Protein AF-A0A530CI25-F1 (afdb_monomer_lite)

Radius of gyration: 19.03 Å; chains: 1; bounding box: 33×58×51 Å

Structure (mmCIF, N/CA/C/O backbone):
data_AF-A0A530CI25-F1
#
_entry.id   AF-A0A530CI25-F1
#
loop_
_atom_site.group_PDB
_atom_site.id
_atom_site.type_symbol
_atom_site.label_atom_id
_atom_site.label_alt_id
_atom_site.label_comp_id
_atom_site.label_asym_id
_atom_site.label_entity_id
_atom_site.label_seq_id
_atom_site.pdbx_PDB_ins_code
_atom_site.Cartn_x
_atom_site.Cartn_y
_atom_site.Cartn_z
_atom_site.occupancy
_atom_site.B_iso_or_equiv
_atom_site.auth_seq_id
_atom_site.auth_comp_id
_atom_site.auth_asym_id
_atom_site.auth_atom_id
_atom_site.pdbx_PDB_model_num
ATOM 1 N N . MET A 1 1 ? 4.581 47.214 -38.733 1.00 50.69 1 MET A N 1
ATOM 2 C CA . MET A 1 1 ? 3.991 47.402 -37.396 1.00 50.69 1 MET A CA 1
ATOM 3 C C . MET A 1 1 ? 2.606 46.794 -37.450 1.00 50.69 1 MET A C 1
ATOM 5 O O . MET A 1 1 ? 1.764 47.340 -38.143 1.00 50.69 1 MET A O 1
ATOM 9 N N . ASN A 1 2 ? 2.428 45.623 -36.846 1.00 35.69 2 ASN A N 1
ATOM 10 C CA . ASN A 1 2 ? 1.128 45.158 -36.387 1.00 35.69 2 ASN A CA 1
ATOM 11 C C . ASN A 1 2 ? 1.359 44.323 -35.131 1.00 35.69 2 ASN A C 1
ATOM 13 O O . ASN A 1 2 ? 2.332 43.577 -35.030 1.00 35.69 2 ASN A O 1
ATOM 17 N N . ILE A 1 3 ? 0.512 44.640 -34.173 1.00 47.59 3 ILE A N 1
ATOM 18 C CA . ILE A 1 3 ? 0.478 44.301 -32.763 1.00 47.59 3 ILE A CA 1
ATOM 19 C C . ILE A 1 3 ? -0.542 43.157 -32.623 1.00 47.59 3 ILE A C 1
ATOM 21 O O . ILE A 1 3 ? -1.405 43.029 -33.489 1.00 47.59 3 ILE A O 1
ATOM 25 N N . ASP A 1 4 ? -0.404 42.324 -31.592 1.00 46.12 4 ASP A N 1
ATOM 26 C CA . ASP A 1 4 ? -1.309 41.210 -31.237 1.00 46.12 4 ASP A CA 1
ATOM 27 C C . ASP A 1 4 ? -1.024 39.892 -31.993 1.00 46.12 4 ASP A C 1
ATOM 29 O O . ASP A 1 4 ? -1.692 39.510 -32.950 1.00 46.12 4 ASP A O 1
ATOM 33 N N . ASP A 1 5 ? 0.109 39.234 -31.727 1.00 51.28 5 ASP A N 1
ATOM 34 C CA . ASP A 1 5 ? 0.366 38.417 -30.516 1.00 51.28 5 ASP A CA 1
ATOM 35 C C . ASP A 1 5 ? -0.514 37.152 -30.501 1.00 51.28 5 ASP A C 1
ATOM 37 O O . ASP A 1 5 ? -1.433 36.970 -29.708 1.00 51.28 5 ASP A O 1
ATOM 41 N N . TRP A 1 6 ? -0.219 36.273 -31.464 1.00 42.75 6 TRP A N 1
ATOM 42 C CA . TRP A 1 6 ? -0.611 34.866 -31.453 1.00 42.75 6 TRP A CA 1
ATOM 43 C C . TRP A 1 6 ? -0.237 34.239 -30.098 1.00 42.75 6 TRP A C 1
ATOM 45 O O . TRP A 1 6 ? 0.887 34.456 -29.631 1.00 42.75 6 TRP A O 1
ATOM 55 N N . PRO A 1 7 ? -1.130 33.464 -29.455 1.00 44.47 7 PRO A N 1
ATOM 56 C CA . PRO A 1 7 ? -0.888 32.964 -28.113 1.00 44.47 7 PRO A CA 1
ATOM 57 C C . PRO A 1 7 ? 0.369 32.098 -28.096 1.00 44.47 7 PRO A C 1
ATOM 59 O O . PRO A 1 7 ? 0.595 31.269 -28.978 1.00 44.47 7 PRO A O 1
ATOM 62 N N . ARG A 1 8 ? 1.197 32.307 -27.068 1.00 52.47 8 ARG A N 1
ATOM 63 C CA . ARG A 1 8 ? 2.343 31.461 -26.721 1.00 52.47 8 ARG A CA 1
ATOM 64 C C . ARG A 1 8 ? 1.846 30.056 -26.385 1.00 52.47 8 ARG A C 1
ATOM 66 O O . ARG A 1 8 ? 1.697 29.691 -25.221 1.00 52.47 8 ARG A O 1
ATOM 73 N N . GLU A 1 9 ? 1.579 29.278 -27.422 1.00 45.97 9 GLU A N 1
ATOM 74 C CA . GLU A 1 9 ? 1.316 27.853 -27.341 1.00 45.97 9 GLU A CA 1
ATOM 75 C C . GLU A 1 9 ? 2.630 27.163 -26.988 1.00 45.97 9 GLU A C 1
ATOM 77 O O . GLU A 1 9 ? 3.511 26.925 -27.810 1.00 45.97 9 GLU A O 1
ATOM 82 N N . GLY A 1 10 ? 2.788 26.935 -25.696 1.00 42.81 10 GLY A N 1
ATOM 83 C CA . GLY A 1 10 ? 3.907 26.219 -25.110 1.00 42.81 10 GLY A CA 1
ATOM 84 C C . GLY A 1 10 ? 3.517 25.680 -23.745 1.00 42.81 10 GLY A C 1
ATOM 85 O O . GLY A 1 10 ? 4.335 25.661 -22.828 1.00 42.81 10 GLY A O 1
ATOM 86 N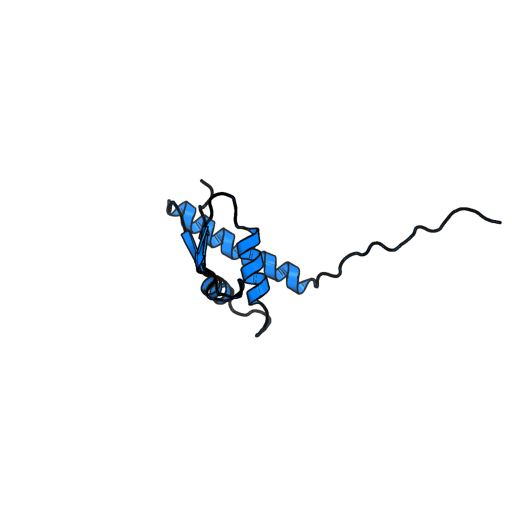 N . ALA A 1 11 ? 2.247 25.291 -23.591 1.00 44.41 11 ALA A N 1
ATOM 87 C CA . ALA A 1 11 ? 1.833 24.429 -22.506 1.00 44.41 11 ALA A CA 1
ATOM 88 C C . ALA A 1 11 ? 2.632 23.130 -22.650 1.00 44.41 11 ALA A C 1
ATOM 90 O O . ALA A 1 11 ? 2.395 22.311 -23.532 1.00 44.41 11 ALA A O 1
ATOM 91 N N . ILE A 1 12 ? 3.636 22.995 -21.793 1.00 47.97 12 ILE A N 1
ATOM 92 C CA . ILE A 1 12 ? 4.330 21.759 -21.439 1.00 47.97 12 ILE A CA 1
ATOM 93 C C . ILE A 1 12 ? 3.321 20.756 -20.859 1.00 47.97 12 ILE A C 1
ATOM 95 O O . ILE A 1 12 ? 3.357 20.416 -19.675 1.00 47.97 12 ILE A O 1
ATOM 99 N N . GLU A 1 13 ? 2.376 20.303 -21.678 1.00 45.66 13 GLU A N 1
ATOM 100 C CA . GLU A 1 13 ? 1.493 19.209 -21.324 1.00 45.66 13 GLU A CA 1
ATOM 101 C C . GLU A 1 13 ? 2.330 17.937 -21.388 1.00 45.66 13 GLU A C 1
ATOM 103 O O . GLU A 1 13 ? 2.667 17.398 -22.443 1.00 45.66 13 GLU A O 1
ATOM 108 N N . ARG A 1 14 ? 2.791 17.545 -20.200 1.00 50.03 14 ARG A N 1
ATOM 109 C CA . ARG A 1 14 ? 3.547 16.330 -19.945 1.00 50.03 14 ARG A CA 1
ATOM 110 C C . ARG A 1 14 ? 2.810 15.171 -20.598 1.00 50.03 14 ARG A C 1
ATOM 112 O O . ARG A 1 14 ? 1.751 14.768 -20.124 1.00 50.03 14 ARG A O 1
ATOM 119 N N . VAL A 1 15 ? 3.406 14.609 -21.641 1.00 52.09 15 VAL A N 1
ATOM 120 C CA . VAL A 1 15 ? 3.013 13.315 -22.191 1.00 52.09 15 VAL A CA 1
ATOM 121 C C . VAL A 1 15 ? 3.434 12.253 -21.172 1.00 52.09 15 VAL A C 1
ATOM 123 O O . VAL A 1 15 ? 4.426 11.556 -21.346 1.00 52.09 15 VAL A O 1
ATOM 126 N N . VAL A 1 16 ? 2.740 12.194 -20.035 1.00 54.38 16 VAL A N 1
ATOM 127 C CA . VAL A 1 16 ? 2.757 11.001 -19.195 1.00 54.38 16 VAL A CA 1
ATOM 128 C C . VAL A 1 16 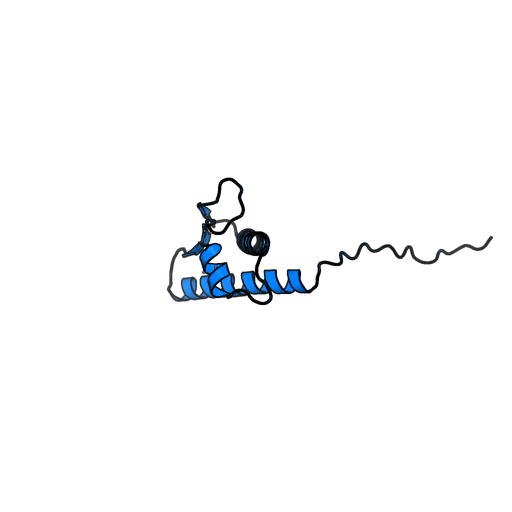? 2.064 9.928 -20.015 1.00 54.38 16 VAL A C 1
ATOM 130 O O . VAL A 1 16 ? 0.884 10.043 -20.348 1.00 54.38 16 VAL A O 1
ATOM 133 N N . ASP A 1 17 ? 2.853 8.948 -20.440 1.00 53.91 17 ASP A N 1
ATOM 134 C CA . ASP A 1 17 ? 2.424 7.830 -21.258 1.00 53.91 17 ASP A CA 1
ATOM 135 C C . ASP A 1 17 ? 1.127 7.247 -20.671 1.00 53.91 17 ASP A C 1
ATOM 137 O O . ASP A 1 17 ? 1.072 6.877 -19.494 1.00 53.91 17 ASP A O 1
ATOM 141 N N . ARG A 1 18 ? 0.038 7.237 -21.458 1.00 54.16 18 ARG A N 1
ATOM 142 C CA . ARG A 1 18 ? -1.309 6.839 -20.990 1.00 54.16 18 ARG A CA 1
ATOM 143 C C . ARG A 1 18 ? -1.297 5.481 -20.286 1.00 54.16 18 ARG A C 1
ATOM 145 O O . ARG A 1 18 ? -2.103 5.239 -19.393 1.00 54.16 18 ARG A O 1
ATOM 152 N N . THR A 1 19 ? -0.365 4.616 -20.661 1.00 56.81 19 THR A N 1
ATOM 153 C CA . THR A 1 19 ? -0.167 3.298 -20.075 1.00 56.81 19 THR A CA 1
ATOM 154 C C . THR A 1 19 ? 0.372 3.360 -18.641 1.00 56.81 19 THR A C 1
ATOM 156 O O . THR A 1 19 ? -0.051 2.552 -17.822 1.00 56.81 19 THR A O 1
ATOM 159 N N . GLU A 1 20 ? 1.217 4.324 -18.268 1.00 55.12 20 GLU A N 1
ATOM 160 C CA . GLU A 1 20 ? 1.744 4.459 -16.897 1.00 55.12 20 GLU A CA 1
ATOM 161 C C . GLU A 1 20 ? 0.692 4.976 -15.900 1.00 55.12 20 GLU A C 1
ATOM 163 O O . GLU A 1 20 ? 0.559 4.436 -14.798 1.00 55.12 20 GLU A O 1
ATOM 168 N N . VAL A 1 21 ? -0.111 5.968 -16.305 1.00 58.84 21 VAL A N 1
ATOM 169 C CA . VAL A 1 21 ? -1.206 6.536 -15.486 1.00 58.84 21 VAL A CA 1
ATOM 170 C C . VAL A 1 21 ? -2.316 5.504 -15.248 1.00 58.84 21 VAL A C 1
ATOM 172 O O . VAL A 1 21 ? -2.868 5.391 -14.149 1.00 58.84 21 VAL A O 1
ATOM 175 N N . GLN A 1 22 ? -2.613 4.686 -16.260 1.00 62.41 22 GLN A N 1
ATOM 176 C CA . GLN A 1 22 ? -3.554 3.579 -16.111 1.00 62.41 22 GLN A CA 1
ATOM 177 C C . GLN A 1 22 ? -3.027 2.516 -15.133 1.00 62.41 22 GLN A C 1
ATOM 179 O O . GLN A 1 22 ? -3.808 1.877 -14.441 1.00 62.41 22 GLN A O 1
ATOM 184 N N . MET A 1 23 ? -1.711 2.298 -15.045 1.00 65.00 23 MET A N 1
ATOM 185 C CA . MET A 1 23 ? -1.165 1.264 -14.159 1.00 65.00 23 MET A CA 1
ATOM 186 C C . MET A 1 23 ? -1.095 1.713 -12.702 1.00 65.00 23 MET A C 1
ATOM 188 O O . MET A 1 23 ? -1.449 0.933 -11.818 1.00 65.00 23 MET A O 1
ATOM 192 N N . SER A 1 24 ? -0.692 2.957 -12.425 1.00 69.12 24 SER A N 1
ATOM 193 C CA . SER A 1 24 ? -0.697 3.484 -11.052 1.00 69.12 24 SER A CA 1
ATOM 194 C C . SER A 1 24 ? -2.101 3.440 -10.441 1.00 69.12 24 SER A C 1
ATOM 196 O O . SER A 1 24 ? -2.257 3.020 -9.295 1.00 69.12 24 SER A O 1
ATOM 198 N N . SER A 1 25 ? -3.130 3.761 -11.229 1.00 75.88 25 SER A N 1
ATOM 199 C CA . SER A 1 25 ? -4.529 3.659 -10.804 1.00 75.88 25 SER A CA 1
ATOM 200 C C . SER A 1 25 ? -4.986 2.216 -10.553 1.00 75.88 25 SER A C 1
ATOM 202 O O . SER A 1 25 ? -5.752 1.991 -9.615 1.00 75.88 25 SER A O 1
ATOM 204 N N . VAL A 1 26 ? -4.483 1.220 -11.292 1.00 81.19 26 VAL A N 1
ATOM 205 C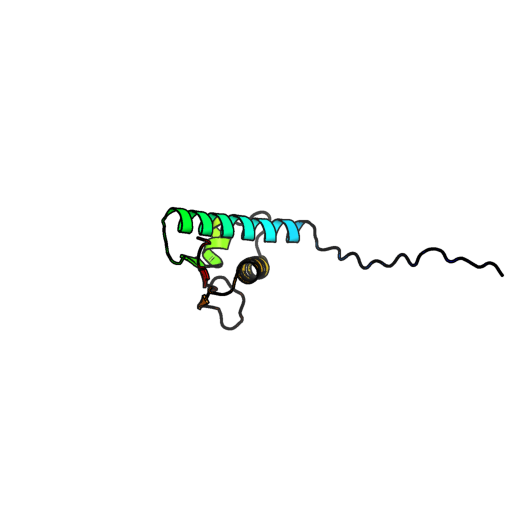 CA . VAL A 1 26 ? -4.751 -0.205 -11.004 1.00 81.19 26 VAL A CA 1
ATOM 206 C C . VAL A 1 26 ? -4.122 -0.625 -9.671 1.00 81.19 26 VAL A C 1
ATOM 208 O O . VAL A 1 26 ? -4.804 -1.234 -8.847 1.00 81.19 26 VAL A O 1
ATOM 211 N N . PHE A 1 27 ? -2.864 -0.247 -9.411 1.00 79.88 27 PHE A N 1
ATOM 212 C CA . PHE A 1 27 ? -2.212 -0.511 -8.119 1.00 79.88 27 PHE A CA 1
ATOM 213 C C . PHE A 1 27 ? -2.943 0.164 -6.956 1.00 79.88 27 PHE A C 1
ATOM 215 O O . PHE A 1 27 ? -3.171 -0.472 -5.930 1.00 79.88 27 PHE A O 1
ATOM 222 N N . GLN A 1 28 ? -3.348 1.425 -7.121 1.00 82.81 28 GLN A N 1
ATOM 223 C CA . GLN A 1 28 ? -4.134 2.149 -6.119 1.00 82.81 28 GLN A CA 1
ATOM 224 C C . GLN A 1 28 ? -5.498 1.495 -5.882 1.00 82.81 28 GLN A C 1
ATOM 226 O O . GLN A 1 28 ? -5.942 1.405 -4.741 1.00 82.81 28 GLN A O 1
ATOM 231 N N . SER A 1 29 ? -6.164 1.023 -6.938 1.00 85.12 29 SER A N 1
ATOM 232 C CA . SER A 1 29 ? -7.479 0.385 -6.827 1.00 85.12 29 SER A CA 1
ATOM 233 C C . SER A 1 29 ? -7.404 -0.935 -6.067 1.00 85.12 29 SER A C 1
ATOM 235 O O . SER A 1 29 ? -8.196 -1.158 -5.154 1.00 85.12 29 SER A O 1
ATOM 237 N N . GLU A 1 30 ? -6.424 -1.783 -6.384 1.00 87.12 30 GLU A N 1
ATOM 238 C CA . GLU A 1 30 ? -6.205 -3.035 -5.653 1.00 87.12 30 GLU A CA 1
ATOM 239 C C . GLU A 1 30 ? -5.791 -2.766 -4.200 1.00 87.12 30 GLU A C 1
ATOM 241 O O . GLU A 1 30 ? -6.307 -3.400 -3.280 1.00 87.12 30 GLU A O 1
ATOM 246 N N . LEU A 1 31 ? -4.922 -1.775 -3.968 1.00 86.50 31 LEU A N 1
ATOM 247 C CA . LEU A 1 31 ? -4.533 -1.363 -2.621 1.00 86.50 31 LEU A CA 1
ATOM 248 C C . LEU A 1 31 ? -5.763 -0.942 -1.803 1.00 86.50 31 LEU A C 1
ATOM 250 O O . LEU A 1 31 ? -5.990 -1.469 -0.717 1.00 86.50 31 LEU A O 1
ATOM 254 N N . LYS A 1 32 ? -6.617 -0.074 -2.356 1.00 86.94 32 LYS A N 1
ATOM 255 C CA . LYS A 1 32 ? -7.882 0.339 -1.728 1.00 86.94 32 LYS A CA 1
ATOM 256 C C . LYS A 1 32 ? -8.824 -0.834 -1.486 1.00 86.94 32 LYS A C 1
ATOM 258 O O . LYS A 1 32 ? -9.449 -0.888 -0.431 1.00 86.94 32 LYS A O 1
ATOM 263 N N . ALA A 1 33 ? -8.904 -1.791 -2.408 1.00 88.12 33 ALA A N 1
ATOM 264 C CA . ALA A 1 33 ? -9.710 -2.992 -2.217 1.00 88.12 33 ALA A CA 1
ATOM 265 C C . ALA A 1 33 ? -9.203 -3.834 -1.033 1.00 88.12 33 ALA A C 1
ATOM 267 O O . ALA A 1 33 ? -10.006 -4.311 -0.230 1.00 88.12 33 ALA A O 1
ATOM 268 N N . GLN A 1 34 ? -7.885 -3.985 -0.873 1.00 88.00 34 GLN A N 1
ATOM 269 C CA . GLN A 1 34 ? -7.296 -4.681 0.275 1.00 88.00 34 GLN A CA 1
ATOM 270 C C . GLN A 1 34 ? -7.525 -3.929 1.592 1.00 88.00 34 GLN A C 1
ATOM 272 O O . GLN A 1 34 ? -7.860 -4.563 2.596 1.00 88.00 34 GLN A O 1
ATOM 277 N N . LEU A 1 35 ? -7.416 -2.595 1.580 1.00 86.94 35 LEU A N 1
ATOM 278 C CA . LEU A 1 35 ? -7.730 -1.743 2.731 1.00 86.94 35 LEU A CA 1
ATOM 279 C C . LEU A 1 35 ? -9.206 -1.841 3.126 1.00 86.94 35 LEU A C 1
ATOM 281 O O . LEU A 1 35 ? -9.493 -2.056 4.299 1.00 86.94 35 LEU A O 1
ATOM 285 N N . SER A 1 36 ? -10.132 -1.768 2.164 1.00 87.38 36 SER A N 1
ATOM 286 C CA . SER A 1 36 ? -11.570 -1.942 2.415 1.00 87.38 36 SER A CA 1
ATOM 287 C C . SER A 1 36 ? -11.842 -3.303 3.040 1.00 87.38 36 SER A C 1
ATOM 289 O O . SER A 1 36 ? -12.417 -3.371 4.115 1.00 87.38 36 SER A O 1
ATOM 291 N N . ARG A 1 37 ? -11.310 -4.389 2.462 1.00 87.44 37 ARG A N 1
ATOM 292 C CA . ARG A 1 37 ? -11.466 -5.740 3.031 1.00 87.44 37 ARG A CA 1
ATOM 293 C C . ARG A 1 37 ? -10.897 -5.854 4.446 1.00 87.44 37 ARG A C 1
ATOM 295 O O . ARG A 1 37 ? -11.378 -6.660 5.235 1.00 87.44 37 ARG A O 1
ATOM 302 N N . ALA A 1 38 ? -9.832 -5.122 4.774 1.00 86.44 38 ALA A N 1
ATOM 303 C CA . ALA A 1 38 ? -9.313 -5.061 6.138 1.00 86.44 38 ALA A CA 1
ATOM 304 C C . ALA A 1 38 ? -10.247 -4.277 7.075 1.00 86.44 38 ALA A C 1
ATOM 306 O O . ALA A 1 38 ? -10.487 -4.738 8.191 1.00 86.44 38 ALA A O 1
ATOM 307 N N . ALA A 1 39 ? -10.813 -3.165 6.600 1.00 85.75 39 ALA A N 1
ATOM 308 C CA . ALA A 1 39 ? -11.815 -2.371 7.309 1.00 85.75 39 ALA A CA 1
ATOM 309 C C . ALA A 1 39 ? -13.082 -3.189 7.606 1.00 85.75 39 ALA A C 1
ATOM 311 O O . ALA A 1 39 ? -13.512 -3.253 8.753 1.00 85.75 39 ALA A O 1
ATOM 312 N N . ASP A 1 40 ? -13.613 -3.898 6.603 1.00 86.88 40 ASP A N 1
ATOM 313 C CA . ASP A 1 40 ? -14.780 -4.785 6.717 1.00 86.88 40 ASP A CA 1
ATOM 314 C C . ASP A 1 40 ? -14.562 -5.900 7.753 1.00 86.88 40 ASP A C 1
ATOM 316 O O . ASP A 1 40 ? -15.492 -6.348 8.420 1.00 86.88 40 ASP A O 1
ATOM 320 N N . ARG A 1 41 ? -13.310 -6.341 7.926 1.00 85.75 41 ARG A N 1
ATOM 321 C CA . ARG A 1 41 ? -12.917 -7.322 8.951 1.00 85.75 41 ARG A CA 1
ATOM 322 C C . ARG A 1 41 ? -12.703 -6.710 10.339 1.00 85.75 41 ARG A C 1
ATOM 324 O O . ARG A 1 41 ? -12.364 -7.442 11.265 1.00 85.75 41 ARG A O 1
ATOM 331 N N . GLY A 1 42 ? -12.852 -5.395 10.490 1.00 84.81 42 GLY A N 1
ATOM 332 C CA . GLY A 1 42 ? -12.582 -4.676 11.734 1.00 84.81 42 GLY A CA 1
ATOM 333 C C . GLY A 1 42 ? -11.103 -4.676 12.132 1.00 84.81 42 GLY A C 1
ATOM 334 O O . GLY A 1 42 ? -10.786 -4.516 13.311 1.00 84.81 42 GLY A O 1
ATOM 335 N N . ALA A 1 43 ? -10.186 -4.891 11.181 1.00 83.69 43 ALA A N 1
ATOM 336 C CA . ALA A 1 43 ? -8.760 -4.909 11.477 1.00 83.69 43 ALA A CA 1
ATOM 337 C C . ALA A 1 43 ? -8.268 -3.481 11.798 1.00 83.69 43 ALA A C 1
ATOM 339 O O . ALA A 1 43 ? -8.498 -2.566 11.006 1.00 83.69 43 ALA A O 1
ATOM 340 N N . PRO A 1 44 ? -7.565 -3.261 12.926 1.00 84.06 44 PRO A N 1
ATOM 341 C CA . PRO A 1 44 ? -7.082 -1.930 13.307 1.00 84.06 44 PRO A CA 1
ATOM 342 C C . PRO A 1 44 ? -5.963 -1.416 12.389 1.00 84.06 44 PRO A C 1
ATOM 344 O O . PRO A 1 44 ? -5.776 -0.206 12.254 1.00 84.06 44 PRO A O 1
ATOM 347 N N . SER A 1 45 ? -5.220 -2.334 11.772 1.00 85.81 45 SER A N 1
ATOM 348 C CA . SER A 1 45 ? -4.221 -2.075 10.744 1.00 85.81 45 SER A CA 1
ATOM 349 C C . SER A 1 45 ? -4.100 -3.284 9.814 1.00 85.81 45 SER A C 1
ATOM 351 O O . SER A 1 45 ? -4.491 -4.402 10.161 1.00 85.81 45 SER A O 1
ATOM 353 N N . VAL A 1 46 ? -3.567 -3.065 8.615 1.00 89.31 46 VAL A N 1
ATOM 354 C CA . VAL A 1 46 ? -3.232 -4.117 7.655 1.00 89.31 46 VAL A CA 1
ATOM 355 C C . VAL A 1 46 ? -1.859 -3.853 7.063 1.00 89.31 46 VAL A C 1
ATOM 357 O O . VAL A 1 46 ? -1.548 -2.743 6.639 1.00 89.31 46 VAL A O 1
ATOM 360 N N . VAL A 1 47 ? -1.025 -4.887 7.033 1.00 90.06 47 VAL A N 1
ATOM 361 C CA . VAL A 1 47 ? 0.289 -4.824 6.397 1.00 90.06 47 VAL A CA 1
ATOM 362 C C . VAL A 1 47 ? 0.142 -5.278 4.957 1.00 90.06 47 VAL A C 1
ATOM 364 O O . VAL A 1 47 ? -0.290 -6.399 4.703 1.00 90.06 47 VAL A O 1
ATOM 367 N N . ILE A 1 48 ? 0.514 -4.410 4.021 1.00 88.44 48 ILE A N 1
ATOM 368 C CA . ILE A 1 48 ? 0.479 -4.708 2.591 1.00 88.44 48 ILE A CA 1
ATOM 369 C C . ILE A 1 48 ? 1.909 -4.695 2.064 1.00 88.44 48 ILE A C 1
ATOM 371 O O . ILE A 1 48 ? 2.650 -3.727 2.258 1.00 88.44 48 ILE A O 1
ATOM 375 N N . ASN A 1 49 ? 2.301 -5.788 1.409 1.00 88.06 49 ASN A N 1
ATOM 376 C CA . ASN A 1 49 ? 3.597 -5.933 0.762 1.00 88.06 49 ASN A CA 1
ATOM 377 C C . ASN A 1 49 ? 3.498 -5.604 -0.736 1.00 88.06 49 ASN A C 1
ATOM 379 O O . ASN A 1 49 ? 2.629 -6.097 -1.450 1.00 88.06 49 ASN A O 1
ATOM 383 N N . SER A 1 50 ? 4.440 -4.803 -1.224 1.00 82.31 50 SER A N 1
ATOM 384 C CA . SER A 1 50 ? 4.552 -4.395 -2.630 1.00 82.31 50 SER A CA 1
ATOM 385 C C . SER A 1 50 ? 4.751 -5.565 -3.597 1.00 82.31 50 SER A C 1
ATOM 387 O O . SER A 1 50 ? 4.208 -5.552 -4.699 1.00 82.31 50 SER A O 1
ATOM 389 N N . GLY A 1 51 ? 5.505 -6.593 -3.206 1.00 80.44 51 GLY A N 1
ATOM 390 C CA . GLY A 1 51 ? 5.695 -7.805 -3.997 1.00 80.44 51 GLY A CA 1
ATOM 391 C C . GLY A 1 51 ? 4.417 -8.632 -4.117 1.00 80.44 51 GLY A C 1
ATOM 392 O O . GLY A 1 51 ? 4.114 -9.128 -5.202 1.00 80.44 51 GLY A O 1
ATOM 393 N N . GLU A 1 52 ? 3.648 -8.754 -3.035 1.00 83.00 52 GLU A N 1
ATOM 394 C CA . GLU A 1 52 ? 2.341 -9.422 -3.035 1.00 83.00 52 GLU A CA 1
ATOM 395 C C . GLU A 1 52 ? 1.306 -8.636 -3.841 1.00 83.00 52 GLU A C 1
ATOM 397 O O . GLU A 1 52 ? 0.647 -9.218 -4.699 1.00 83.00 52 GLU A O 1
ATOM 402 N N . LEU A 1 53 ? 1.236 -7.313 -3.659 1.00 83.00 53 LEU A N 1
ATOM 403 C CA . LEU A 1 53 ? 0.371 -6.424 -4.439 1.00 83.00 53 LEU A CA 1
ATOM 404 C C . LEU A 1 53 ? 0.677 -6.526 -5.942 1.00 83.00 53 LEU A C 1
ATOM 406 O O . LEU A 1 53 ? -0.220 -6.682 -6.769 1.00 83.00 53 LEU A O 1
ATOM 410 N N . HIS A 1 54 ? 1.962 -6.525 -6.304 1.00 77.88 54 HIS A N 1
ATOM 411 C CA . HIS A 1 54 ? 2.403 -6.707 -7.684 1.00 77.88 54 HIS A CA 1
ATOM 412 C C . HIS A 1 54 ? 2.063 -8.093 -8.249 1.00 77.88 54 HIS A C 1
ATOM 414 O O . HIS A 1 54 ? 1.736 -8.217 -9.431 1.00 77.88 54 HIS A O 1
ATOM 420 N N . ARG A 1 55 ? 2.131 -9.147 -7.429 1.00 77.62 55 ARG A N 1
ATOM 421 C CA . ARG A 1 55 ? 1.712 -10.499 -7.831 1.00 77.62 55 ARG A CA 1
ATOM 422 C C . ARG A 1 55 ? 0.197 -10.605 -7.998 1.00 77.62 55 ARG A C 1
ATOM 424 O O . ARG A 1 55 ? -0.227 -11.255 -8.947 1.00 77.62 55 ARG A O 1
ATOM 431 N N . ALA A 1 56 ? -0.586 -9.953 -7.139 1.00 77.12 56 ALA A N 1
ATOM 432 C CA . ALA A 1 56 ? -2.049 -9.966 -7.186 1.00 77.12 56 ALA A CA 1
ATOM 433 C C . ALA A 1 56 ? -2.598 -9.392 -8.502 1.00 77.12 56 ALA A C 1
ATOM 435 O O . ALA A 1 56 ? -3.549 -9.928 -9.060 1.00 77.12 56 ALA A O 1
ATOM 436 N N . ILE A 1 57 ? -1.949 -8.355 -9.041 1.00 74.19 57 ILE A N 1
ATOM 437 C CA . ILE A 1 57 ? -2.348 -7.704 -10.302 1.00 74.19 57 ILE A CA 1
ATOM 438 C C . ILE A 1 57 ? -1.816 -8.454 -11.539 1.00 74.19 57 ILE A C 1
ATOM 440 O O . ILE A 1 57 ? -2.263 -8.220 -12.659 1.00 74.19 57 ILE A O 1
ATOM 444 N N . GLY A 1 58 ? -0.891 -9.402 -11.363 1.00 63.91 58 GLY A N 1
ATOM 445 C CA . GLY A 1 58 ? -0.612 -10.411 -12.385 1.00 63.91 58 GLY A CA 1
ATOM 446 C C . GLY A 1 58 ? -0.087 -9.871 -13.721 1.00 63.91 58 GLY A C 1
ATOM 447 O O . GLY A 1 58 ? -0.644 -10.169 -14.770 1.00 63.91 58 GLY A O 1
ATOM 448 N N . GLY A 1 59 ? 1.022 -9.121 -13.711 1.00 60.59 59 GLY A N 1
ATOM 449 C CA . GLY A 1 59 ? 1.945 -9.028 -14.858 1.00 60.59 59 GLY A CA 1
ATOM 450 C C . GLY A 1 59 ? 1.408 -8.500 -16.202 1.00 60.59 59 GLY A C 1
ATOM 451 O O . GLY A 1 59 ? 2.051 -8.754 -17.225 1.00 60.59 59 GLY A O 1
ATOM 452 N N . TYR A 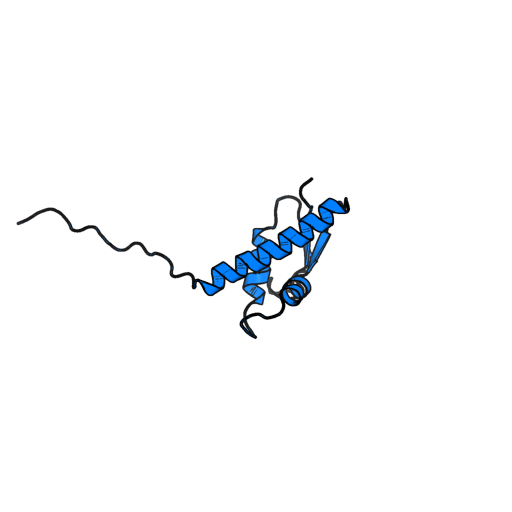1 60 ? 0.290 -7.765 -16.246 1.00 48.19 60 TYR A N 1
ATOM 453 C CA . TYR A 1 60 ? -0.305 -7.319 -17.513 1.00 48.19 60 TYR A CA 1
ATOM 454 C C . TYR A 1 60 ? -0.230 -5.802 -17.761 1.00 48.19 60 TYR A C 1
ATOM 456 O O . TYR A 1 60 ? -0.481 -5.029 -16.837 1.00 48.19 60 TYR A O 1
ATOM 464 N N . PRO A 1 61 ? 0.146 -5.326 -18.970 1.00 51.94 61 PRO A N 1
ATOM 465 C CA . PRO A 1 61 ? 0.745 -6.078 -20.077 1.00 51.94 61 PRO A CA 1
ATOM 466 C C . PRO A 1 61 ? 2.270 -5.876 -20.118 1.00 51.94 61 PRO A C 1
ATOM 468 O O . PRO A 1 61 ? 2.725 -4.932 -20.755 1.00 51.94 61 PRO A O 1
ATOM 471 N N . GLY A 1 62 ? 3.089 -6.660 -19.401 1.00 51.19 62 GLY A N 1
ATOM 472 C CA . GLY A 1 62 ? 4.549 -6.605 -19.610 1.00 51.19 62 GLY A CA 1
ATOM 473 C C . GLY A 1 62 ? 5.437 -7.036 -18.442 1.00 51.19 62 GLY A C 1
ATOM 474 O O . GLY A 1 62 ? 5.260 -6.602 -17.303 1.00 51.19 62 GLY A O 1
ATOM 475 N N . ARG A 1 63 ? 6.441 -7.866 -18.761 1.00 53.56 63 ARG A N 1
ATOM 476 C CA . ARG A 1 63 ? 7.556 -8.228 -17.873 1.00 53.56 63 ARG A CA 1
ATOM 477 C C . ARG A 1 63 ? 8.525 -7.049 -17.805 1.00 53.56 63 ARG A C 1
ATOM 479 O O . ARG A 1 63 ? 8.834 -6.473 -18.837 1.00 53.56 63 ARG A O 1
ATOM 486 N N . ASN A 1 64 ? 9.059 -6.790 -16.618 1.00 57.19 64 ASN A N 1
ATOM 487 C CA . ASN A 1 64 ? 10.105 -5.810 -16.316 1.00 57.19 64 ASN A CA 1
ATOM 488 C C . ASN A 1 64 ? 9.662 -4.333 -16.194 1.00 57.19 64 ASN A C 1
ATOM 490 O O . ASN A 1 64 ? 8.985 -3.787 -17.050 1.00 57.19 64 ASN A O 1
ATOM 494 N N . HIS A 1 65 ? 10.119 -3.692 -15.105 1.00 53.41 65 HIS A N 1
ATOM 495 C CA . HIS A 1 65 ? 10.090 -2.246 -14.787 1.00 53.41 65 HIS A CA 1
ATOM 496 C C . HIS A 1 65 ? 8.890 -1.615 -14.039 1.00 53.41 65 HIS A C 1
ATOM 498 O O . HIS A 1 65 ? 8.847 -0.399 -13.896 1.00 53.41 65 HIS A O 1
ATOM 504 N N . ARG A 1 66 ? 7.977 -2.385 -13.426 1.00 64.12 66 ARG A N 1
ATOM 505 C CA . ARG A 1 66 ? 6.775 -1.814 -12.751 1.00 64.12 66 ARG A CA 1
ATOM 506 C C . ARG A 1 66 ? 6.829 -1.705 -11.231 1.00 64.12 66 ARG A C 1
ATOM 508 O O . ARG A 1 66 ? 5.968 -1.076 -10.621 1.00 64.12 66 ARG A O 1
ATOM 515 N N . MET A 1 67 ? 7.854 -2.279 -10.608 1.00 68.38 67 MET A N 1
ATOM 516 C CA . MET A 1 67 ? 8.070 -2.143 -9.168 1.00 68.38 67 MET A CA 1
ATOM 517 C C . MET A 1 67 ? 8.172 -0.692 -8.669 1.00 68.38 67 MET A C 1
ATOM 519 O O . MET A 1 67 ? 7.592 -0.430 -7.616 1.00 68.38 67 MET A O 1
ATOM 523 N N . PRO A 1 68 ? 8.846 0.260 -9.354 1.00 70.56 68 PRO A N 1
ATOM 524 C CA . PRO A 1 68 ? 8.860 1.643 -8.882 1.00 70.56 68 PRO A CA 1
ATOM 525 C C . PRO A 1 68 ? 7.460 2.272 -8.869 1.00 70.56 68 PRO A C 1
ATOM 527 O O . PRO A 1 68 ? 7.127 2.905 -7.874 1.00 70.56 68 PRO A O 1
ATOM 530 N N . VAL A 1 69 ? 6.620 2.005 -9.876 1.00 74.19 69 VAL A N 1
ATOM 531 C CA . VAL A 1 69 ? 5.226 2.492 -9.943 1.00 74.19 69 VAL A CA 1
ATOM 532 C C . VAL A 1 69 ? 4.365 1.890 -8.828 1.00 74.19 69 VAL A C 1
ATOM 534 O O . VAL A 1 69 ? 3.605 2.602 -8.181 1.00 74.19 69 VAL A O 1
ATOM 537 N N . CYS A 1 70 ? 4.521 0.593 -8.542 1.00 76.75 70 CYS A N 1
ATOM 538 C CA . CYS A 1 70 ? 3.841 -0.057 -7.417 1.00 76.75 70 CYS A CA 1
ATOM 539 C C . CYS A 1 70 ? 4.253 0.556 -6.067 1.00 76.75 70 CYS A C 1
ATOM 541 O O . CYS A 1 70 ? 3.400 0.821 -5.223 1.00 76.75 70 CYS A O 1
ATOM 543 N N . CYS A 1 71 ? 5.554 0.796 -5.861 1.00 78.06 71 CYS A N 1
ATOM 544 C CA . CYS A 1 71 ? 6.046 1.430 -4.636 1.00 78.06 71 CYS A CA 1
ATOM 545 C C . CYS A 1 71 ? 5.521 2.865 -4.517 1.00 78.06 71 CYS A C 1
ATOM 547 O O . CYS A 1 71 ? 5.082 3.264 -3.445 1.00 78.06 71 CYS A O 1
ATOM 549 N N . GLU A 1 72 ? 5.534 3.632 -5.608 1.00 80.44 72 GLU A N 1
ATOM 550 C CA . GLU A 1 72 ? 5.001 4.997 -5.644 1.00 80.44 72 GLU A CA 1
ATOM 551 C C . GLU A 1 72 ? 3.504 5.041 -5.352 1.00 80.44 72 GLU A C 1
ATOM 553 O O . GLU A 1 72 ? 3.086 5.874 -4.558 1.00 80.44 72 GLU A O 1
A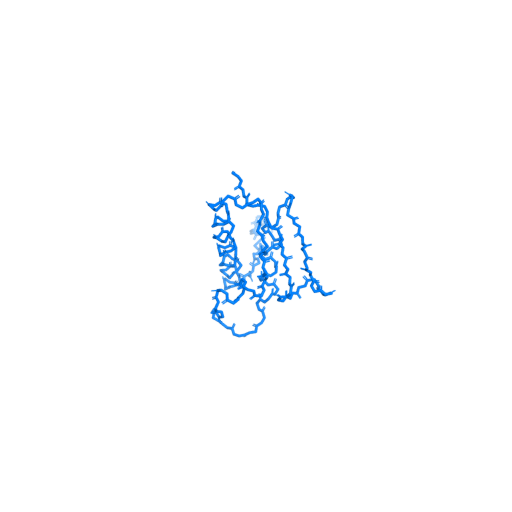TOM 558 N N . ALA A 1 73 ? 2.710 4.116 -5.896 1.00 81.06 73 ALA A N 1
ATOM 559 C CA . ALA A 1 73 ? 1.290 3.997 -5.572 1.00 81.06 73 ALA A CA 1
ATOM 560 C C . ALA A 1 73 ? 1.065 3.724 -4.074 1.00 81.06 73 ALA A C 1
ATOM 562 O O . ALA A 1 73 ? 0.223 4.365 -3.451 1.00 81.06 73 ALA A O 1
ATOM 563 N N . MET A 1 74 ? 1.860 2.832 -3.477 1.00 85.00 74 MET A N 1
ATOM 564 C CA . MET A 1 74 ? 1.810 2.566 -2.038 1.00 85.00 74 MET A CA 1
ATOM 565 C C . MET A 1 74 ? 2.202 3.792 -1.201 1.00 85.00 74 MET A C 1
ATOM 567 O O . MET A 1 74 ? 1.525 4.114 -0.225 1.00 85.00 74 MET A O 1
ATOM 571 N N . TYR A 1 75 ? 3.269 4.499 -1.579 1.00 83.38 75 TYR A N 1
ATOM 572 C CA . TYR A 1 75 ? 3.682 5.727 -0.899 1.00 83.38 75 TYR A CA 1
ATOM 573 C C . TYR A 1 75 ? 2.671 6.866 -1.070 1.00 83.38 75 TYR A C 1
ATOM 575 O O . TYR A 1 75 ? 2.478 7.628 -0.130 1.00 83.38 75 TYR A O 1
ATOM 583 N N . ALA A 1 76 ? 2.019 6.972 -2.228 1.00 82.56 76 ALA A N 1
ATOM 584 C CA . ALA A 1 76 ? 1.011 7.992 -2.504 1.00 82.56 76 ALA A CA 1
ATOM 585 C C . ALA A 1 76 ? -0.279 7.779 -1.700 1.00 82.56 76 ALA A C 1
ATOM 587 O O . ALA A 1 76 ? -0.896 8.749 -1.273 1.00 82.56 76 ALA A O 1
ATOM 588 N N . GLU A 1 77 ? -0.674 6.524 -1.466 1.00 81.12 77 GLU A N 1
ATOM 589 C CA . GLU A 1 77 ? -1.847 6.197 -0.641 1.00 81.12 77 GLU A CA 1
ATOM 590 C C . GLU A 1 77 ? -1.540 6.254 0.865 1.00 81.12 77 GLU A C 1
ATOM 592 O O . GLU A 1 77 ? -2.449 6.245 1.689 1.00 81.12 77 GLU A O 1
ATOM 597 N N . LYS A 1 78 ? -0.258 6.314 1.247 1.00 83.44 78 LYS A N 1
ATOM 598 C CA . LYS A 1 78 ? 0.159 6.409 2.645 1.00 83.44 78 LYS A CA 1
ATOM 599 C C . LYS A 1 78 ? -0.315 7.737 3.246 1.00 83.44 78 LYS A C 1
ATOM 601 O O . LYS A 1 78 ? 0.053 8.811 2.777 1.00 83.44 78 LYS A O 1
ATOM 606 N N . ARG A 1 79 ? -1.047 7.668 4.354 1.00 80.06 79 ARG A N 1
ATOM 607 C CA . ARG A 1 79 ? -1.541 8.815 5.125 1.00 80.06 79 ARG A CA 1
ATOM 608 C C . ARG A 1 79 ? -0.803 8.965 6.458 1.00 80.06 79 ARG A C 1
ATOM 610 O O . ARG A 1 79 ? 0.080 8.172 6.824 1.00 80.06 79 ARG A O 1
ATOM 617 N N . ASP A 1 80 ? -1.155 10.021 7.185 1.00 74.12 80 ASP A N 1
ATOM 618 C CA . ASP A 1 80 ? -0.760 10.217 8.577 1.00 74.12 80 ASP A CA 1
ATOM 619 C C . ASP A 1 80 ? -1.338 9.103 9.454 1.00 74.12 80 ASP A C 1
ATOM 621 O O . ASP A 1 80 ? -2.548 8.909 9.541 1.00 74.12 80 ASP A O 1
ATOM 625 N N . GLY A 1 81 ? -0.447 8.347 10.097 1.00 78.94 81 GLY A N 1
ATOM 626 C CA . GLY A 1 81 ? -0.796 7.187 10.919 1.00 78.94 81 GLY A CA 1
ATOM 627 C C . GLY A 1 81 ? -0.366 5.840 10.338 1.00 78.94 81 GLY A C 1
ATOM 628 O O . GLY A 1 81 ? -0.266 4.891 11.119 1.00 78.94 81 GLY A O 1
ATOM 629 N N . ASP A 1 82 ? -0.050 5.780 9.043 1.00 85.81 82 ASP A N 1
ATOM 630 C CA . ASP A 1 82 ? 0.497 4.593 8.377 1.00 85.81 82 ASP A CA 1
ATOM 631 C C . ASP A 1 82 ? 2.014 4.506 8.567 1.00 85.81 82 ASP A C 1
ATOM 633 O O . ASP A 1 82 ? 2.721 5.527 8.577 1.00 85.81 82 ASP A O 1
ATOM 637 N N . ARG A 1 83 ? 2.545 3.284 8.670 1.00 85.25 83 ARG A N 1
ATOM 638 C CA . ARG A 1 83 ? 3.951 3.030 9.001 1.00 85.25 83 ARG A CA 1
ATOM 639 C C . ARG A 1 83 ? 4.612 2.102 7.994 1.00 85.25 83 ARG A C 1
ATOM 641 O O . ARG A 1 83 ? 4.137 1.010 7.724 1.00 85.25 83 ARG A O 1
ATOM 648 N N . VAL A 1 84 ? 5.774 2.497 7.482 1.00 85.69 84 VAL A N 1
ATOM 649 C CA . VAL A 1 84 ? 6.613 1.586 6.693 1.00 85.69 84 VAL A CA 1
ATOM 650 C C . VAL A 1 84 ? 7.261 0.588 7.655 1.00 85.69 84 VAL A C 1
ATOM 652 O O . VAL A 1 84 ? 8.029 0.986 8.529 1.00 85.69 84 VAL A O 1
ATOM 655 N N . ILE A 1 85 ? 6.917 -0.692 7.519 1.00 85.06 85 ILE A N 1
ATOM 656 C CA . ILE A 1 85 ? 7.407 -1.779 8.383 1.00 85.06 85 ILE A CA 1
ATOM 657 C C . ILE A 1 85 ? 8.727 -2.328 7.856 1.00 85.06 85 ILE A C 1
ATOM 659 O O . ILE A 1 85 ? 9.638 -2.628 8.622 1.00 85.06 85 ILE A O 1
ATOM 663 N N . SER A 1 86 ? 8.839 -2.445 6.536 1.00 79.50 86 SER A N 1
ATOM 664 C CA . SER A 1 86 ? 10.049 -2.912 5.878 1.00 79.50 86 SER A CA 1
ATOM 665 C C . SER A 1 86 ? 10.227 -2.158 4.575 1.00 79.50 86 SER A C 1
ATOM 667 O O . SER A 1 86 ? 9.264 -1.952 3.843 1.00 79.50 86 SER A O 1
ATOM 669 N N . SER A 1 87 ? 11.446 -1.717 4.287 1.00 77.44 87 SER A N 1
ATOM 670 C CA . SER A 1 87 ? 11.797 -1.119 3.003 1.00 77.44 87 SER A CA 1
ATOM 671 C C . SER A 1 87 ? 13.179 -1.622 2.594 1.00 77.44 87 SER A C 1
ATOM 673 O O . SER A 1 87 ? 14.056 -1.751 3.452 1.00 77.44 87 SER A O 1
ATOM 675 N N . PRO A 1 88 ? 13.398 -1.949 1.310 1.00 72.69 88 PRO A N 1
ATOM 676 C CA . PRO A 1 88 ? 14.724 -2.311 0.833 1.00 72.69 88 PRO A CA 1
ATOM 677 C C . PRO A 1 88 ? 15.708 -1.139 1.016 1.00 72.69 88 PRO A C 1
ATOM 679 O O . PRO A 1 88 ? 15.291 0.018 1.008 1.00 72.69 88 PRO A O 1
ATOM 682 N N . PRO A 1 89 ? 17.030 -1.389 1.080 1.00 64.19 89 PRO A N 1
ATOM 683 C CA . PRO A 1 89 ? 18.040 -0.342 1.295 1.00 64.19 89 PRO A CA 1
ATOM 684 C C . PRO A 1 89 ? 18.045 0.752 0.212 1.00 64.19 89 PRO A C 1
ATOM 686 O O . PRO A 1 89 ? 18.573 1.836 0.429 1.00 64.19 89 PRO A O 1
ATOM 689 N N . LYS A 1 90 ? 17.436 0.484 -0.954 1.00 61.62 90 LYS A N 1
ATOM 690 C CA . LYS A 1 90 ? 17.242 1.446 -2.051 1.00 61.62 90 LYS A CA 1
ATOM 691 C C . LYS A 1 90 ? 15.853 2.112 -2.064 1.00 61.62 90 LYS A C 1
ATOM 693 O O . LYS A 1 90 ? 15.509 2.773 -3.038 1.00 61.62 90 LYS A O 1
ATOM 698 N N . GLY A 1 91 ? 15.019 1.898 -1.045 1.00 61.19 91 GLY A N 1
ATOM 699 C CA . GLY A 1 91 ? 13.685 2.494 -0.888 1.00 61.19 91 GLY A CA 1
ATOM 700 C C . GLY A 1 91 ? 12.579 1.918 -1.787 1.00 61.19 91 GLY A C 1
ATOM 701 O O . GLY A 1 91 ? 11.413 1.940 -1.407 1.00 61.19 91 GLY 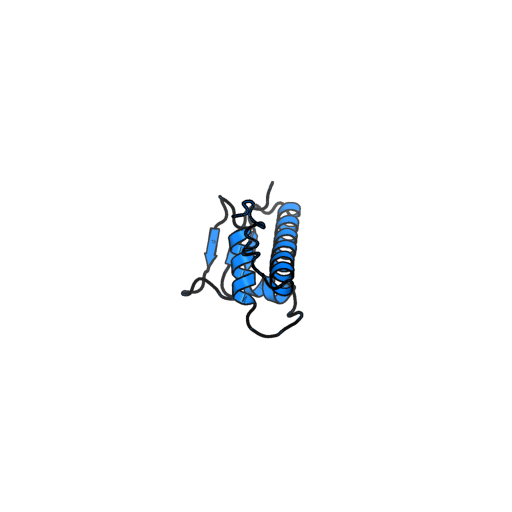A O 1
ATOM 702 N N . LYS A 1 92 ? 12.919 1.361 -2.958 1.00 60.84 92 LYS A N 1
ATOM 703 C CA . LYS A 1 92 ? 11.969 0.759 -3.911 1.00 60.84 92 LYS A CA 1
ATOM 704 C C . LYS A 1 92 ? 12.322 -0.705 -4.183 1.00 60.84 92 LYS A C 1
ATOM 706 O O . LYS A 1 92 ? 13.467 -1.017 -4.508 1.00 60.84 92 LYS A O 1
ATOM 711 N N . GLY A 1 93 ? 11.348 -1.606 -4.068 1.00 66.81 93 GLY A N 1
ATOM 712 C CA . GLY A 1 93 ? 11.530 -3.035 -4.345 1.00 66.81 93 GLY A CA 1
ATOM 713 C C . GLY A 1 93 ? 10.461 -3.910 -3.696 1.00 66.81 93 GLY A C 1
ATOM 714 O O . GLY A 1 93 ? 9.746 -3.448 -2.818 1.00 66.81 93 GLY A O 1
ATOM 715 N N . ALA A 1 94 ? 10.373 -5.175 -4.121 1.00 69.81 94 ALA A N 1
ATOM 716 C CA . ALA A 1 94 ? 9.312 -6.117 -3.729 1.00 69.81 94 ALA A CA 1
ATOM 717 C C . ALA A 1 94 ? 9.259 -6.431 -2.219 1.00 69.81 94 ALA A C 1
ATOM 719 O O . ALA A 1 94 ? 8.290 -6.999 -1.726 1.00 69.81 94 ALA A O 1
ATOM 720 N N . SER A 1 95 ? 10.298 -6.054 -1.475 1.00 77.56 95 SER A N 1
ATOM 721 C CA . SER A 1 95 ? 10.361 -6.175 -0.017 1.00 77.56 95 SER A CA 1
ATOM 722 C C . SER A 1 95 ? 9.740 -4.985 0.724 1.00 77.56 95 SER A C 1
ATOM 724 O O . SER A 1 95 ? 9.734 -4.994 1.950 1.00 77.56 95 SER A O 1
ATOM 726 N N . LEU A 1 96 ? 9.248 -3.952 0.024 1.00 83.00 96 LEU A N 1
ATOM 727 C CA . LEU A 1 96 ? 8.566 -2.829 0.668 1.00 83.00 96 LEU A CA 1
ATOM 728 C C . LEU A 1 96 ? 7.238 -3.315 1.255 1.00 83.00 96 LEU A C 1
ATOM 730 O O . LEU A 1 96 ? 6.396 -3.821 0.513 1.00 83.00 96 LEU A O 1
ATOM 734 N N . SER A 1 97 ? 7.056 -3.119 2.556 1.00 87.44 97 SER A N 1
ATOM 735 C CA . SER A 1 97 ? 5.836 -3.427 3.297 1.00 87.44 97 SER A CA 1
ATOM 736 C C . SER A 1 97 ? 5.418 -2.218 4.121 1.00 87.44 97 SER A C 1
ATOM 738 O O . SER A 1 97 ? 6.207 -1.689 4.912 1.00 87.44 97 SER A O 1
ATOM 740 N N . ILE A 1 98 ? 4.171 -1.794 3.948 1.00 88.94 98 ILE A N 1
ATOM 741 C CA . ILE A 1 98 ? 3.587 -0.657 4.658 1.00 88.94 98 ILE A CA 1
ATOM 742 C C . ILE A 1 98 ? 2.379 -1.159 5.443 1.00 88.94 98 ILE A C 1
ATOM 744 O O . ILE A 1 98 ? 1.519 -1.858 4.913 1.00 88.94 98 ILE A O 1
ATOM 748 N N . GLU A 1 99 ? 2.356 -0.832 6.727 1.00 89.50 99 GLU A N 1
ATOM 749 C CA . GLU A 1 99 ? 1.195 -0.963 7.587 1.00 89.50 99 GLU A CA 1
ATOM 750 C C . GLU A 1 99 ? 0.294 0.249 7.377 1.00 89.50 99 GLU A C 1
ATOM 752 O O . GLU A 1 99 ? 0.677 1.381 7.683 1.00 89.50 99 GLU A O 1
ATOM 757 N N . TYR A 1 100 ? -0.902 -0.010 6.868 1.00 88.19 100 TYR A N 1
ATOM 758 C CA . TYR A 1 100 ? -1.948 0.979 6.697 1.00 88.19 100 TYR A CA 1
ATOM 759 C C . TYR A 1 100 ? -2.997 0.837 7.785 1.00 88.19 100 TYR A C 1
ATOM 761 O O . TYR A 1 100 ? -3.354 -0.273 8.190 1.00 88.19 100 TYR A O 1
ATOM 769 N N . LYS A 1 101 ? -3.547 1.966 8.212 1.00 86.38 101 LYS A N 1
ATOM 770 C CA . LYS A 1 101 ? -4.753 2.015 9.026 1.00 86.38 101 LYS A CA 1
ATOM 771 C C . LYS A 1 101 ? -5.937 2.207 8.087 1.00 86.38 101 LYS A C 1
ATOM 773 O O . LYS A 1 101 ? -6.056 3.280 7.493 1.00 86.38 101 LYS A O 1
ATOM 778 N N . PRO A 1 102 ? -6.798 1.191 7.909 1.00 76.38 102 PRO A N 1
ATOM 779 C CA . PRO A 1 102 ? -7.986 1.375 7.096 1.00 76.38 102 PRO A CA 1
ATOM 780 C C . PRO A 1 102 ? -8.824 2.542 7.648 1.00 76.38 102 PRO A C 1
ATOM 782 O O . PRO A 1 102 ? -8.872 2.734 8.871 1.00 76.38 102 PRO A O 1
ATOM 785 N N . PRO A 1 103 ? -9.455 3.348 6.775 1.00 64.62 103 PRO A N 1
ATOM 786 C CA . PRO A 1 103 ? -10.386 4.369 7.228 1.00 64.62 103 PRO A CA 1
ATOM 787 C C . PRO A 1 103 ? -11.509 3.697 8.025 1.00 64.62 103 PRO A C 1
ATOM 789 O O . PRO A 1 103 ? -12.018 2.650 7.623 1.00 64.62 103 PRO A O 1
ATOM 792 N N . ARG A 1 104 ? -11.819 4.282 9.183 1.00 55.25 104 ARG A N 1
ATOM 793 C CA . ARG A 1 104 ? -12.954 3.893 10.024 1.00 55.25 104 ARG A CA 1
ATOM 794 C C . ARG A 1 104 ? -14.250 4.455 9.469 1.00 55.25 104 ARG A C 1
ATOM 796 O O . ARG A 1 104 ? -14.189 5.581 8.924 1.00 55.25 104 ARG A O 1
#

Secondary structure (DSSP, 8-state):
-----------------HHHHHHHHHHHHHHHHHHHHHHHTT-S-EEEEHHHHHHHTTTTT-SSS-HHHHHHHHHHH--TT-EEEE--TTS-STT-EEEE----

Foldseek 3Di:
DDDDDDDPPDPPPPCPPPVLVVVLVVLLVLVLVVLVVCVVVVNQKDKDFLLVSVVVSPCPPHDDDCQVSNLVSVVVPDDPPKAFPDAPPVRTDRRTIIIDGRDD

pLDDT: mean 71.57, std 15.1, range [35.69, 90.06]

Sequence (104 aa):
MNIDDWPREGAIERVVDRTEVQMSSVFQSELKAQLSRAADRGAPSVVINSGELHRAIGGYPGRNHRMPVCCEAMYAEKRDGDRVISSPPKGKGASLSIEYKPPR